Protein AF-A0A957U215-F1 (afdb_monomer_lite)

Secondary structure (DSSP, 8-state):
--S----HHHHHHHHSS-------GGG--TT--EEE-S-HHHHHHHHHHHHHH-TT--EEESGGGGSTHHHHH-S--TTEEEEEEEETTGGG-EETTEEPPHHHHHHHHHHHHHHHHHTTPPP---TTEEEEEEEE-TT--EEE----

Radius of gyration: 18.28 Å; chains: 1; bounding box: 50×31×50 Å

Structure (mmCIF, N/CA/C/O backbone):
data_AF-A0A957U215-F1
#
_entry.id   AF-A0A957U215-F1
#
loop_
_atom_site.group_PDB
_atom_site.id
_atom_site.type_symbol
_atom_site.label_atom_id
_atom_site.label_alt_id
_atom_site.label_comp_id
_atom_site.label_asym_id
_atom_site.label_entity_id
_atom_site.label_seq_id
_atom_site.pdbx_PDB_ins_code
_atom_site.Cartn_x
_atom_site.Cartn_y
_atom_site.Cartn_z
_atom_site.occupancy
_atom_site.B_iso_or_equiv
_atom_site.auth_seq_id
_atom_site.auth_comp_id
_atom_site.auth_asym_id
_atom_site.auth_atom_id
_atom_site.pdbx_PDB_model_num
ATOM 1 N N . ALA A 1 1 ? 4.082 6.585 -10.053 1.00 50.66 1 ALA A N 1
ATOM 2 C CA . ALA A 1 1 ? 4.042 5.348 -9.247 1.00 50.66 1 ALA A CA 1
ATOM 3 C C . ALA A 1 1 ? 3.680 4.188 -10.171 1.00 50.66 1 ALA A C 1
ATOM 5 O O . ALA A 1 1 ? 2.899 4.404 -11.083 1.00 50.66 1 ALA A O 1
ATOM 6 N N . GLY A 1 2 ? 4.267 3.001 -9.992 1.00 57.12 2 GLY A N 1
ATOM 7 C CA . GLY A 1 2 ? 4.112 1.850 -10.905 1.00 57.12 2 GLY A CA 1
ATOM 8 C C . GLY A 1 2 ? 2.797 1.069 -10.778 1.00 57.12 2 GLY A C 1
ATOM 9 O O . GLY A 1 2 ? 2.756 -0.095 -11.158 1.00 57.12 2 GLY A O 1
ATOM 10 N N . TRP A 1 3 ? 1.748 1.669 -10.211 1.00 68.31 3 TRP A N 1
ATOM 11 C CA . TRP A 1 3 ? 0.444 1.022 -10.060 1.00 68.31 3 TRP A CA 1
ATOM 12 C C . TRP A 1 3 ? -0.478 1.392 -11.228 1.00 68.31 3 TRP A C 1
ATOM 14 O O . TRP A 1 3 ? -0.464 2.548 -11.656 1.00 68.31 3 TRP A O 1
ATOM 24 N N . PRO A 1 4 ? -1.278 0.449 -11.759 1.00 71.00 4 PRO A N 1
ATOM 25 C CA . PRO A 1 4 ? -2.191 0.738 -12.858 1.00 71.00 4 PRO A CA 1
ATOM 26 C C . PRO A 1 4 ? -3.197 1.826 -12.475 1.00 71.00 4 PRO A C 1
ATOM 28 O O . PRO A 1 4 ? -3.933 1.687 -11.500 1.00 71.00 4 PRO A O 1
ATOM 31 N N . HIS A 1 5 ? -3.278 2.885 -13.275 1.00 77.50 5 HIS A N 1
ATOM 32 C CA . HIS A 1 5 ? -4.360 3.858 -13.164 1.00 77.50 5 HIS A CA 1
ATOM 33 C C . HIS A 1 5 ? -5.615 3.266 -13.814 1.00 77.50 5 HIS A C 1
ATOM 35 O O . HIS A 1 5 ? -5.757 3.281 -15.035 1.00 77.50 5 HIS A O 1
ATOM 41 N N . ARG A 1 6 ? -6.497 2.692 -12.992 1.00 83.00 6 ARG A N 1
ATOM 42 C CA . ARG A 1 6 ? -7.802 2.159 -13.403 1.00 83.00 6 ARG A CA 1
ATOM 43 C C . ARG A 1 6 ? -8.910 2.905 -12.675 1.00 83.00 6 ARG A C 1
ATOM 45 O O . ARG A 1 6 ? -8.727 3.341 -11.539 1.00 83.00 6 ARG A O 1
ATOM 52 N N . ASP A 1 7 ? -10.048 3.034 -13.338 1.00 89.31 7 ASP A N 1
ATOM 53 C CA . ASP A 1 7 ? -11.287 3.454 -12.700 1.00 89.31 7 ASP A CA 1
ATOM 54 C C . ASP A 1 7 ? -11.852 2.316 -11.828 1.00 89.31 7 ASP A C 1
ATOM 56 O O . ASP A 1 7 ? -11.321 1.201 -11.785 1.00 89.31 7 ASP A O 1
ATOM 60 N N . GLN A 1 8 ? -12.939 2.594 -11.108 1.00 88.81 8 GLN A N 1
ATOM 61 C CA . GLN A 1 8 ? -13.532 1.616 -10.198 1.00 88.81 8 GLN A CA 1
ATOM 62 C C . GLN A 1 8 ? -13.966 0.346 -10.940 1.00 88.81 8 GLN A C 1
ATOM 64 O O . GLN A 1 8 ? -13.714 -0.757 -10.460 1.00 88.81 8 GLN A O 1
ATOM 69 N N . SER A 1 9 ? -14.568 0.494 -12.125 1.00 89.50 9 SER A N 1
ATOM 70 C CA . SER A 1 9 ? -15.029 -0.641 -12.928 1.00 89.50 9 SER A CA 1
ATOM 71 C C . SER A 1 9 ? -13.866 -1.545 -13.356 1.00 89.50 9 SER A C 1
ATOM 73 O O . SER A 1 9 ? -13.937 -2.766 -13.198 1.00 89.50 9 SER A O 1
ATOM 75 N N . GLY A 1 10 ? -12.749 -0.953 -13.791 1.00 88.62 10 GLY A N 1
ATOM 76 C CA . GLY A 1 10 ? -11.541 -1.681 -14.151 1.00 88.62 10 GLY A CA 1
ATOM 77 C C . GLY A 1 10 ? -10.905 -2.410 -12.969 1.00 88.62 10 GLY A C 1
ATOM 78 O O . GLY A 1 10 ? -10.409 -3.523 -13.141 1.00 88.62 10 GLY A O 1
ATOM 79 N N . TRP A 1 11 ? -10.930 -1.828 -11.768 1.00 87.44 11 TRP A N 1
ATOM 80 C CA . TRP A 1 11 ? -10.453 -2.516 -10.565 1.00 87.44 11 TRP A CA 1
ATOM 81 C C . TRP A 1 11 ? -11.359 -3.670 -10.145 1.00 87.44 11 TRP A C 1
ATOM 83 O O . TRP A 1 11 ? -10.850 -4.748 -9.850 1.00 87.44 11 TRP A O 1
ATOM 93 N N . GLN A 1 12 ? -12.680 -3.482 -10.171 1.00 90.81 12 GLN A N 1
ATOM 94 C CA . GLN A 1 12 ? -13.643 -4.542 -9.852 1.00 90.81 12 GLN A CA 1
ATOM 95 C C . GLN A 1 12 ? -13.491 -5.742 -10.791 1.00 90.81 12 GLN A C 1
ATOM 97 O O . GLN A 1 12 ? -13.488 -6.886 -10.339 1.00 90.81 12 GLN A O 1
ATOM 102 N N . GLN A 1 13 ? -13.298 -5.490 -12.089 1.00 89.62 13 GLN A N 1
ATOM 103 C CA . GLN A 1 13 ? -13.088 -6.548 -13.074 1.00 89.62 13 GLN A CA 1
ATOM 104 C C . GLN A 1 13 ? -11.818 -7.364 -12.794 1.00 89.62 13 GLN A C 1
ATOM 106 O O . GLN A 1 13 ? -11.832 -8.583 -12.946 1.00 89.62 13 GLN A O 1
ATOM 111 N N . VAL A 1 14 ? -10.724 -6.704 -12.400 1.00 85.25 14 VAL A N 1
ATOM 112 C CA . VAL A 1 14 ? -9.438 -7.366 -12.127 1.00 85.25 14 VAL A CA 1
ATOM 113 C C . VAL A 1 14 ? -9.456 -8.102 -10.789 1.00 85.25 14 VAL A C 1
ATOM 115 O O . VAL A 1 14 ? -8.964 -9.223 -10.707 1.00 85.25 14 VAL A O 1
ATOM 118 N N . ALA A 1 15 ? -10.008 -7.482 -9.745 1.00 84.62 15 ALA A N 1
ATOM 119 C CA . ALA A 1 15 ? -10.020 -8.047 -8.400 1.00 84.62 15 ALA A CA 1
ATOM 120 C C . ALA A 1 15 ? -11.069 -9.155 -8.229 1.00 84.62 15 ALA A C 1
ATOM 122 O O . ALA A 1 15 ? -10.919 -10.003 -7.354 1.00 84.62 15 ALA A O 1
ATOM 123 N N . GLY A 1 16 ? -12.149 -9.136 -9.020 1.00 87.81 16 GLY A N 1
ATOM 124 C CA . GLY A 1 16 ? -13.293 -10.032 -8.824 1.00 87.81 16 GLY A CA 1
ATOM 125 C C . GLY A 1 16 ? -14.040 -9.781 -7.507 1.00 87.81 16 GLY A C 1
ATOM 126 O O . GLY A 1 16 ? -14.770 -10.651 -7.040 1.00 87.81 16 GLY A O 1
ATOM 127 N N . LEU A 1 17 ? -13.844 -8.606 -6.901 1.00 87.94 17 LEU A N 1
ATOM 128 C CA . LEU A 1 17 ? -14.392 -8.205 -5.608 1.00 87.94 17 LEU A CA 1
ATOM 129 C C . LEU A 1 17 ? -15.048 -6.821 -5.714 1.00 87.94 17 LEU A C 1
ATOM 131 O O . LEU A 1 17 ? -14.683 -6.036 -6.598 1.00 87.94 17 LEU A O 1
ATOM 135 N N . PRO A 1 18 ? -15.990 -6.484 -4.815 1.00 89.81 18 PRO A N 1
ATOM 136 C CA . PRO A 1 18 ? -16.461 -5.114 -4.672 1.00 89.81 18 PRO A CA 1
ATOM 137 C C . PRO A 1 18 ? -15.287 -4.187 -4.332 1.00 89.81 18 PRO A C 1
ATOM 139 O O . PRO A 1 18 ? -14.627 -4.356 -3.313 1.00 89.81 18 PRO A O 1
ATOM 142 N N . ILE A 1 19 ? -15.028 -3.215 -5.204 1.00 90.69 19 ILE A N 1
ATOM 143 C CA . ILE A 1 19 ? -14.036 -2.154 -5.001 1.00 90.69 19 ILE A CA 1
ATOM 144 C C . ILE A 1 19 ? -14.761 -0.816 -5.029 1.00 90.69 19 ILE A C 1
ATOM 146 O O . ILE A 1 19 ? -15.592 -0.587 -5.913 1.00 90.69 19 ILE A O 1
ATOM 150 N N . PHE A 1 20 ? -14.398 0.066 -4.104 1.00 90.81 20 PHE A N 1
ATOM 151 C CA . PHE A 1 20 ? -14.828 1.457 -4.056 1.00 90.81 20 PHE A CA 1
ATOM 152 C C . PHE A 1 20 ? -13.583 2.340 -4.109 1.00 90.81 20 PHE A C 1
ATOM 154 O O . PHE A 1 20 ? -12.668 2.167 -3.307 1.00 90.81 20 PHE A O 1
ATOM 161 N N . LEU A 1 21 ? -13.523 3.256 -5.077 1.00 89.62 21 LEU A N 1
ATOM 162 C CA . LEU A 1 21 ? -12.433 4.228 -5.158 1.00 89.62 21 LEU A CA 1
ATOM 163 C C . LEU A 1 21 ? -12.861 5.508 -4.454 1.00 89.62 21 LEU A C 1
ATOM 165 O O . LEU A 1 21 ? -13.610 6.305 -5.015 1.00 89.62 21 LEU A O 1
ATOM 169 N N . ASN A 1 22 ? -12.406 5.671 -3.218 1.00 88.25 22 ASN A N 1
ATOM 170 C CA . ASN A 1 22 ? -12.751 6.806 -2.381 1.00 88.25 22 ASN A CA 1
ATOM 171 C C . ASN A 1 22 ? -11.646 7.069 -1.346 1.00 88.25 22 ASN A C 1
ATOM 173 O O . ASN A 1 22 ? -10.991 6.133 -0.891 1.00 88.25 22 ASN A O 1
ATOM 177 N N . ASP A 1 23 ? -11.454 8.334 -0.987 1.00 88.25 23 ASP A N 1
ATOM 178 C CA . ASP A 1 23 ? -10.550 8.818 0.057 1.00 88.25 23 ASP A CA 1
ATOM 179 C C . ASP A 1 23 ? -11.288 9.274 1.331 1.00 88.25 23 ASP A C 1
ATOM 181 O O . ASP A 1 23 ? -10.656 9.761 2.267 1.00 88.25 23 ASP A O 1
ATOM 185 N N . ASP A 1 24 ? -12.607 9.067 1.410 1.00 92.00 24 ASP A N 1
ATOM 186 C CA . ASP A 1 24 ? -13.419 9.332 2.596 1.00 92.00 24 ASP A CA 1
ATOM 187 C C . ASP A 1 24 ? -13.440 8.125 3.559 1.00 92.00 24 ASP A C 1
ATOM 189 O O . ASP A 1 24 ? -14.166 7.146 3.326 1.00 92.00 24 ASP A O 1
ATOM 193 N N . PRO A 1 25 ? -12.723 8.188 4.699 1.00 90.75 25 PRO A N 1
ATOM 194 C CA . PRO A 1 25 ? -12.700 7.103 5.669 1.00 90.75 25 PRO A CA 1
ATOM 195 C C . PRO A 1 25 ? -14.061 6.872 6.331 1.00 90.75 25 PRO A C 1
ATOM 197 O O . PRO A 1 25 ? -14.218 5.837 6.975 1.00 90.75 25 PRO A O 1
ATOM 200 N N . ALA A 1 26 ? -15.039 7.787 6.215 1.00 90.81 26 ALA A N 1
ATOM 201 C CA . ALA A 1 26 ? -16.388 7.624 6.762 1.00 90.81 26 ALA A CA 1
ATOM 202 C C . ALA A 1 26 ? -17.177 6.496 6.074 1.00 90.81 26 ALA A C 1
ATOM 204 O O . ALA A 1 26 ? -18.022 5.864 6.718 1.00 90.81 26 ALA A O 1
ATOM 205 N N . GLN A 1 27 ? -16.860 6.212 4.809 1.00 91.44 27 GLN A N 1
ATOM 206 C CA . GLN A 1 27 ? -17.549 5.220 3.978 1.00 91.44 27 GLN A CA 1
ATOM 207 C C . GLN A 1 27 ? -16.995 3.799 4.124 1.00 91.44 27 GLN A C 1
ATOM 209 O O . GLN A 1 27 ? -17.572 2.872 3.569 1.00 91.44 27 GLN A O 1
ATOM 214 N N . VAL A 1 28 ? -15.916 3.621 4.892 1.00 94.50 28 VAL A N 1
ATOM 215 C CA . VAL A 1 28 ? -15.352 2.302 5.209 1.00 94.50 28 VAL A CA 1
ATOM 216 C C . VAL A 1 28 ? -16.204 1.589 6.260 1.00 94.50 28 VAL A C 1
ATOM 218 O O . VAL A 1 28 ? -16.598 2.191 7.268 1.00 94.50 28 VAL A O 1
ATOM 221 N N . GLU A 1 29 ? -16.433 0.296 6.051 1.00 93.75 29 GLU A N 1
ATOM 222 C CA . GLU A 1 29 ? -17.075 -0.631 6.979 1.00 93.75 29 GLU A CA 1
ATOM 223 C C . GLU A 1 29 ? -16.056 -1.543 7.677 1.00 93.75 29 GLU A C 1
ATOM 225 O O . GLU A 1 29 ? -14.935 -1.741 7.221 1.00 93.75 29 GLU A O 1
ATOM 230 N N . ARG A 1 30 ? -16.439 -2.156 8.806 1.00 92.12 30 ARG A N 1
ATOM 231 C CA . ARG A 1 30 ? -15.527 -2.998 9.610 1.00 92.12 30 ARG A CA 1
ATOM 232 C C . ARG A 1 30 ? -15.006 -4.233 8.858 1.00 92.12 30 ARG A C 1
ATOM 234 O O . ARG A 1 30 ? -13.970 -4.772 9.234 1.00 92.12 30 ARG A O 1
ATOM 241 N N . THR A 1 31 ? -15.746 -4.707 7.862 1.00 92.12 31 THR A N 1
ATOM 242 C CA . THR A 1 31 ? -15.394 -5.876 7.043 1.00 92.12 31 THR A CA 1
ATOM 243 C C . THR A 1 31 ? -14.483 -5.541 5.870 1.00 92.12 31 THR A C 1
ATOM 245 O O . THR A 1 31 ? -14.047 -6.456 5.174 1.00 92.12 31 THR A O 1
ATOM 248 N N . ASP A 1 32 ? -14.206 -4.259 5.642 1.00 94.00 32 ASP A N 1
ATOM 249 C CA . ASP A 1 32 ? -13.397 -3.822 4.516 1.00 94.00 32 ASP A CA 1
ATOM 250 C C . ASP A 1 32 ? -11.901 -3.993 4.791 1.00 94.00 32 ASP A C 1
ATOM 252 O O . ASP A 1 32 ? -11.438 -4.110 5.928 1.00 94.00 32 ASP A O 1
ATOM 256 N N . ALA A 1 33 ? -11.132 -3.938 3.710 1.00 93.81 33 ALA A N 1
ATOM 257 C CA . ALA A 1 33 ? -9.705 -3.671 3.735 1.00 93.81 33 ALA A CA 1
ATOM 258 C C . ALA A 1 33 ? -9.444 -2.419 2.897 1.00 93.81 33 ALA A C 1
ATOM 260 O O . ALA A 1 33 ? -10.065 -2.222 1.851 1.00 93.81 33 ALA A O 1
ATOM 261 N N . VAL A 1 34 ? -8.516 -1.576 3.341 1.00 95.06 34 VAL A N 1
ATOM 262 C CA . VAL A 1 34 ? -8.164 -0.346 2.625 1.00 95.06 34 VAL A CA 1
ATOM 263 C C . VAL A 1 34 ? -6.845 -0.543 1.894 1.00 95.06 34 VAL A C 1
ATOM 265 O O . VAL A 1 34 ? -5.875 -1.006 2.487 1.00 95.06 34 VAL A O 1
ATOM 268 N N . LEU A 1 35 ? -6.798 -0.149 0.621 1.00 93.00 35 LEU A N 1
ATOM 269 C CA . LEU A 1 35 ? -5.571 -0.035 -0.165 1.00 93.00 35 LEU A CA 1
ATOM 270 C C . LEU A 1 35 ? -5.308 1.439 -0.483 1.00 93.00 35 LEU A C 1
ATOM 272 O O . LEU A 1 35 ? -6.012 2.051 -1.283 1.00 93.00 35 LEU A O 1
ATOM 276 N N . TRP A 1 36 ? -4.271 2.003 0.126 1.00 93.25 36 TRP A N 1
ATOM 277 C CA . TRP A 1 36 ? -3.866 3.386 -0.056 1.00 93.25 36 TRP A CA 1
ATOM 278 C C . TRP A 1 36 ? -2.887 3.546 -1.228 1.00 93.25 36 TRP A C 1
ATOM 280 O O . TRP A 1 36 ? -1.761 3.026 -1.233 1.00 93.25 36 TRP A O 1
ATOM 290 N N . LEU A 1 37 ? -3.326 4.315 -2.225 1.00 89.25 37 LEU A N 1
ATOM 291 C CA . LEU A 1 37 ? -2.578 4.656 -3.440 1.00 89.25 37 LEU A CA 1
ATOM 292 C C . LEU A 1 37 ? -2.170 6.140 -3.489 1.00 89.25 37 LEU A C 1
ATOM 294 O O . LEU A 1 37 ? -1.764 6.610 -4.548 1.00 89.25 37 LEU A O 1
ATOM 298 N N . GLY A 1 38 ? -2.332 6.879 -2.386 1.00 88.75 38 GLY A N 1
ATOM 299 C CA . GLY A 1 38 ? -2.055 8.314 -2.282 1.00 88.75 38 GLY A CA 1
ATOM 300 C C . GLY A 1 38 ? -0.755 8.638 -1.543 1.00 88.75 38 GLY A C 1
ATOM 301 O O . GLY A 1 38 ? 0.047 7.754 -1.227 1.00 88.75 38 GLY A O 1
ATOM 302 N N . LEU A 1 39 ? -0.534 9.929 -1.272 1.00 90.69 39 LEU A N 1
ATOM 303 C CA . LEU A 1 39 ? 0.694 10.425 -0.642 1.00 90.69 39 LEU A CA 1
ATOM 304 C C . LEU A 1 39 ? 0.851 9.899 0.797 1.00 90.69 39 LEU A C 1
ATOM 306 O O . LEU A 1 39 ? -0.155 9.599 1.445 1.00 90.69 39 LEU A O 1
ATOM 310 N N . PRO A 1 40 ? 2.089 9.764 1.312 1.00 91.38 40 PRO A N 1
ATOM 311 C CA . PRO A 1 40 ? 2.324 9.315 2.683 1.00 91.38 40 PRO A CA 1
ATOM 312 C C . PRO A 1 40 ? 1.636 10.186 3.737 1.00 91.38 40 PRO A C 1
ATOM 314 O O . PRO A 1 40 ? 1.050 9.656 4.674 1.00 91.38 40 PRO A O 1
ATOM 317 N N . GLU A 1 41 ? 1.684 11.508 3.583 1.00 93.06 41 GLU A N 1
ATOM 318 C CA . GLU A 1 41 ? 1.126 12.477 4.529 1.00 93.06 41 GLU A CA 1
ATOM 319 C C . GLU A 1 41 ? -0.391 12.322 4.654 1.00 93.06 41 GLU A C 1
ATOM 321 O O . GLU A 1 41 ? -0.923 12.167 5.755 1.00 93.06 41 GLU A O 1
ATOM 326 N N . ASP A 1 42 ? -1.072 12.283 3.512 1.00 94.00 42 ASP A N 1
ATOM 327 C CA . ASP A 1 42 ? -2.517 12.083 3.435 1.00 94.00 42 ASP A CA 1
ATOM 328 C C . ASP A 1 42 ? -2.906 10.689 3.948 1.00 94.00 42 ASP A C 1
ATOM 330 O O . ASP A 1 42 ? -3.898 10.538 4.659 1.00 94.00 42 ASP A O 1
ATOM 334 N N . GLY A 1 43 ? -2.079 9.675 3.668 1.00 93.31 43 GLY A N 1
ATOM 335 C CA . GLY A 1 43 ? -2.275 8.309 4.151 1.00 93.31 43 GLY A CA 1
ATOM 336 C C . GLY A 1 43 ? -2.194 8.190 5.670 1.00 93.31 43 GLY A C 1
ATOM 337 O O . GLY A 1 43 ? -3.006 7.487 6.267 1.00 93.31 43 GLY A O 1
ATOM 338 N N . VAL A 1 44 ? -1.272 8.912 6.316 1.00 94.31 44 VAL A N 1
ATOM 339 C CA . VAL A 1 44 ? -1.196 8.985 7.786 1.00 94.31 44 VAL A CA 1
ATOM 340 C C . VAL A 1 44 ? -2.457 9.628 8.358 1.00 94.31 44 VAL A C 1
ATOM 342 O O . VAL A 1 44 ? -3.030 9.110 9.319 1.00 94.31 44 VAL A O 1
ATOM 345 N N . HIS A 1 45 ? -2.917 10.735 7.769 1.00 94.19 45 HIS A N 1
ATOM 346 C CA . HIS A 1 45 ? -4.147 11.394 8.207 1.00 94.19 45 HIS A CA 1
ATOM 347 C C . HIS A 1 45 ? -5.369 10.486 8.039 1.00 94.19 45 HIS A C 1
ATOM 349 O O . HIS A 1 45 ? -6.162 10.346 8.973 1.00 94.19 45 HIS A O 1
ATOM 355 N N . TYR A 1 46 ? -5.481 9.814 6.895 1.00 95.25 46 TYR A N 1
ATOM 356 C CA . TYR A 1 46 ? -6.534 8.843 6.629 1.00 95.25 46 TYR A CA 1
ATOM 357 C C . TYR A 1 46 ? -6.508 7.696 7.648 1.00 95.25 46 TYR A C 1
ATOM 359 O O . TYR A 1 46 ? -7.533 7.377 8.255 1.00 95.25 46 TYR A O 1
ATOM 367 N N . LEU A 1 47 ? -5.332 7.103 7.886 1.00 94.75 47 LEU A N 1
ATOM 368 C CA . LEU A 1 47 ? -5.150 6.005 8.835 1.00 94.75 47 LEU A CA 1
ATOM 369 C C . LEU A 1 47 ? -5.546 6.417 10.258 1.00 94.75 47 LEU A C 1
ATOM 371 O O . LEU A 1 47 ? -6.224 5.654 10.945 1.00 94.75 47 LEU A O 1
ATOM 375 N N . ALA A 1 48 ? -5.187 7.626 10.695 1.00 94.25 48 ALA A N 1
ATOM 376 C CA . ALA A 1 48 ? -5.559 8.134 12.014 1.00 94.25 48 ALA A CA 1
ATOM 377 C C . ALA A 1 48 ? -7.085 8.237 12.186 1.00 94.25 48 ALA A C 1
ATOM 379 O O . ALA A 1 48 ? -7.632 7.796 13.203 1.00 94.25 48 ALA A O 1
ATOM 380 N N . VAL A 1 49 ? -7.793 8.758 11.176 1.00 94.56 49 VAL A N 1
ATOM 381 C CA . VAL A 1 49 ? -9.263 8.823 11.190 1.00 94.56 49 VAL A CA 1
ATOM 382 C C . VAL A 1 49 ? -9.862 7.418 11.175 1.00 94.56 49 VAL A C 1
ATOM 384 O O . VAL A 1 49 ? -10.752 7.121 11.974 1.00 94.56 49 VAL A O 1
ATOM 387 N N . LEU A 1 50 ? -9.345 6.522 10.336 1.00 94.38 50 LEU A N 1
ATOM 388 C CA . LEU A 1 50 ? -9.801 5.137 10.253 1.00 94.38 50 LEU A CA 1
ATOM 389 C C . LEU A 1 50 ? -9.650 4.402 11.594 1.00 94.38 50 LEU A C 1
ATOM 391 O O . LEU A 1 50 ? -10.595 3.762 12.057 1.00 94.38 50 LEU A O 1
ATOM 395 N N . ARG A 1 51 ? -8.499 4.543 12.262 1.00 93.75 51 ARG A N 1
ATOM 396 C CA . ARG A 1 51 ? -8.202 3.898 13.55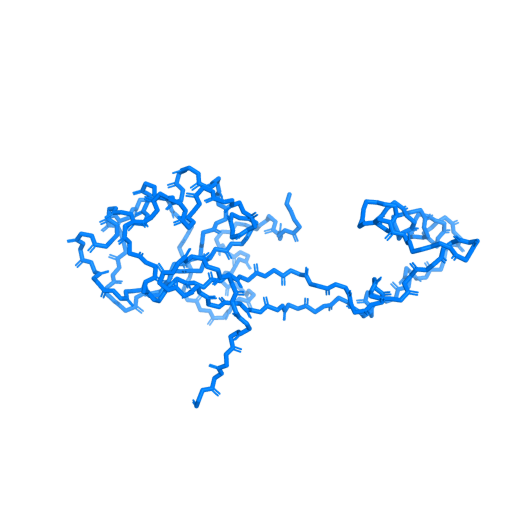2 1.00 93.75 51 ARG A CA 1
ATOM 397 C C . ARG A 1 51 ? -9.060 4.421 14.701 1.00 93.75 51 ARG A C 1
ATOM 399 O O . ARG A 1 51 ? -9.326 3.666 15.631 1.00 93.75 51 ARG A O 1
ATOM 406 N N . SER A 1 52 ? -9.573 5.650 14.612 1.00 93.25 52 SER A N 1
ATOM 407 C CA . SER A 1 52 ? -10.557 6.161 15.581 1.00 93.25 52 SER A CA 1
ATOM 408 C C . SER A 1 52 ? -11.907 5.426 15.529 1.00 93.25 52 SER A C 1
ATOM 410 O O . SER A 1 52 ? -12.656 5.444 16.505 1.00 93.25 52 SER A O 1
ATOM 412 N N . ARG A 1 53 ? -12.217 4.761 14.404 1.00 92.69 53 ARG A N 1
ATOM 413 C CA . ARG A 1 53 ? -13.471 4.021 14.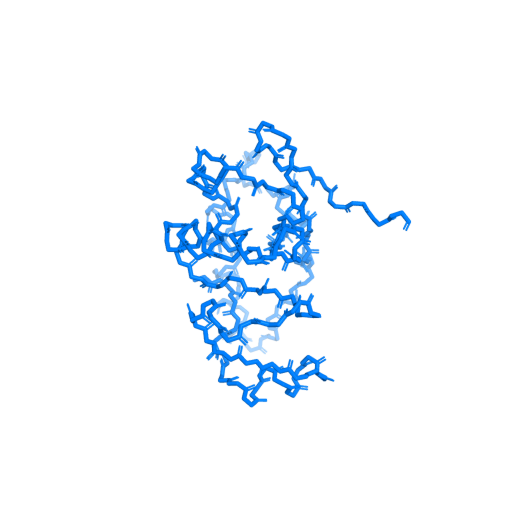173 1.00 92.69 53 ARG A CA 1
ATOM 414 C C . ARG A 1 53 ? -13.276 2.507 14.251 1.00 92.69 53 ARG A C 1
ATOM 416 O O . ARG A 1 53 ? -14.104 1.803 14.832 1.00 92.69 53 ARG A O 1
ATOM 423 N N . PHE A 1 54 ? -12.188 2.012 13.664 1.00 93.50 54 PHE A N 1
ATOM 424 C CA . PHE A 1 54 ? -11.883 0.591 13.533 1.00 93.50 54 PHE A CA 1
ATOM 425 C C . PHE A 1 54 ? -10.411 0.319 13.865 1.00 93.50 54 PHE A C 1
ATOM 427 O O . PHE A 1 54 ? -9.511 0.455 13.027 1.00 93.50 54 PHE A O 1
ATOM 434 N N . VAL A 1 55 ? -10.172 -0.100 15.107 1.00 89.69 55 VAL A N 1
ATOM 435 C CA . VAL A 1 55 ? -8.876 -0.647 15.523 1.00 89.69 55 VAL A CA 1
ATOM 436 C C . VAL A 1 55 ? -8.638 -1.956 14.765 1.00 89.69 55 VAL A C 1
ATOM 438 O O . VAL A 1 55 ? -9.546 -2.781 14.663 1.00 89.69 55 VAL A O 1
ATOM 441 N N . GLY A 1 56 ? -7.448 -2.111 14.184 1.00 88.25 56 GLY A N 1
ATOM 442 C CA . GLY A 1 56 ? -7.035 -3.341 13.506 1.00 88.25 56 GLY A CA 1
ATOM 443 C C . GLY A 1 56 ? -7.614 -3.590 12.105 1.00 88.25 56 GLY A C 1
ATOM 444 O O . GLY A 1 56 ? -7.341 -4.645 11.542 1.00 88.25 56 GLY A O 1
ATOM 445 N N . LEU A 1 57 ? -8.375 -2.667 11.500 1.00 94.50 57 LEU A N 1
ATOM 446 C CA . LEU A 1 57 ? -8.832 -2.838 10.108 1.00 94.50 57 LEU A CA 1
ATOM 447 C C . LEU A 1 57 ? -7.624 -2.898 9.145 1.00 94.50 57 LEU A C 1
ATOM 449 O O . LEU A 1 57 ? -6.794 -1.984 9.215 1.00 94.50 57 LEU A O 1
ATOM 453 N N . PRO A 1 58 ? -7.502 -3.907 8.259 1.00 95.62 58 PRO A N 1
ATOM 454 C CA . PRO A 1 58 ? -6.344 -4.044 7.375 1.00 95.62 58 PRO A CA 1
ATOM 455 C C . PRO A 1 58 ? -6.116 -2.814 6.492 1.00 95.62 58 PRO A C 1
ATOM 457 O O . PRO A 1 58 ? -6.995 -2.408 5.729 1.00 95.62 58 PRO A O 1
ATOM 460 N N . PHE A 1 59 ? -4.921 -2.235 6.576 1.00 95.12 59 PHE A N 1
ATOM 461 C CA . PHE A 1 59 ? -4.546 -1.041 5.824 1.00 95.12 59 PHE A CA 1
ATOM 462 C C . PHE A 1 59 ? -3.272 -1.300 5.019 1.00 95.12 59 PHE A C 1
ATOM 464 O O . PHE A 1 59 ? -2.175 -1.385 5.563 1.00 95.12 59 PHE A O 1
ATOM 471 N N . TRP A 1 60 ? -3.422 -1.436 3.708 1.00 94.25 60 TRP A N 1
ATOM 472 C CA . TRP A 1 60 ? -2.332 -1.684 2.777 1.00 94.25 60 TRP A CA 1
ATOM 473 C C . TRP A 1 60 ? -1.843 -0.372 2.181 1.00 94.25 60 TRP A C 1
ATOM 475 O O . TRP A 1 60 ? -2.621 0.379 1.601 1.00 94.25 60 TRP A O 1
ATOM 485 N N . VAL A 1 61 ? -0.546 -0.110 2.258 1.00 92.88 61 VAL A N 1
ATOM 486 C CA . VAL A 1 61 ? 0.111 0.997 1.566 1.00 92.88 61 VAL A CA 1
ATOM 487 C C . VAL A 1 61 ? 0.910 0.484 0.384 1.00 92.88 61 VAL A C 1
ATOM 489 O O . VAL A 1 61 ? 1.444 -0.625 0.394 1.00 92.88 61 VAL A O 1
ATOM 492 N N . THR A 1 62 ? 1.014 1.320 -0.642 1.00 88.88 62 THR A N 1
ATOM 493 C CA . THR A 1 62 ? 1.838 1.034 -1.816 1.00 88.88 62 THR A CA 1
ATOM 494 C C . THR A 1 62 ? 3.150 1.807 -1.760 1.00 88.88 62 THR A C 1
ATOM 496 O O . THR A 1 62 ? 3.983 1.553 -0.898 1.00 88.88 62 THR A O 1
ATOM 499 N N . TYR A 1 63 ? 3.356 2.802 -2.623 1.00 82.44 63 TYR A N 1
ATOM 500 C CA . TYR A 1 63 ? 4.584 3.598 -2.606 1.00 82.44 63 TYR A CA 1
ATOM 501 C C . TYR A 1 63 ? 4.787 4.350 -1.283 1.00 82.44 63 TYR A C 1
ATOM 503 O O . TYR A 1 63 ? 5.924 4.622 -0.907 1.00 82.44 63 TYR A O 1
ATOM 511 N N . ALA A 1 64 ? 3.699 4.659 -0.571 1.00 85.94 64 ALA A N 1
ATOM 512 C CA . ALA A 1 64 ? 3.755 5.347 0.709 1.00 85.94 64 ALA A CA 1
ATOM 513 C C . ALA A 1 64 ? 4.494 4.549 1.796 1.00 85.94 64 ALA A C 1
ATOM 515 O O . ALA A 1 64 ? 5.085 5.163 2.677 1.00 85.94 64 ALA A O 1
ATOM 516 N N . GLY A 1 65 ? 4.534 3.214 1.706 1.00 84.12 65 GLY A N 1
ATOM 517 C CA . GLY A 1 65 ? 5.252 2.376 2.674 1.00 84.12 65 GLY A CA 1
ATOM 518 C C . GLY A 1 65 ? 6.776 2.501 2.613 1.00 84.12 65 GLY A C 1
ATOM 519 O O . GLY A 1 65 ? 7.446 2.177 3.583 1.00 84.12 65 GLY A O 1
ATOM 520 N N . ALA A 1 66 ? 7.329 3.022 1.511 1.00 84.88 66 ALA A N 1
ATOM 521 C CA . ALA A 1 66 ? 8.757 3.332 1.408 1.00 84.88 66 ALA A CA 1
ATOM 522 C C . ALA A 1 66 ? 9.129 4.679 2.057 1.00 84.88 66 ALA A C 1
ATOM 524 O O . ALA A 1 66 ? 10.310 5.005 2.165 1.00 84.88 66 ALA A O 1
ATOM 525 N N . SER A 1 67 ? 8.136 5.495 2.423 1.00 86.88 67 SER A N 1
ATOM 526 C CA . SER A 1 67 ? 8.360 6.792 3.055 1.00 86.88 67 SER A CA 1
ATOM 527 C C . SER A 1 67 ? 8.514 6.621 4.565 1.00 86.88 67 SER A C 1
ATOM 529 O O . SER A 1 67 ? 7.667 5.959 5.164 1.00 86.88 67 SER A O 1
ATOM 531 N N . PRO A 1 68 ? 9.497 7.278 5.209 1.00 86.38 68 PRO A N 1
ATOM 532 C CA . PRO A 1 68 ? 9.614 7.263 6.668 1.00 86.38 68 PRO A CA 1
ATOM 533 C C . PRO A 1 68 ? 8.435 7.967 7.356 1.00 86.38 68 PRO A C 1
ATOM 535 O O . PRO A 1 68 ? 8.167 7.734 8.526 1.00 86.38 68 PRO A O 1
ATOM 538 N N . ILE A 1 69 ? 7.675 8.791 6.627 1.00 89.88 69 ILE A N 1
ATOM 539 C CA . ILE A 1 69 ? 6.552 9.563 7.173 1.00 89.88 69 ILE A CA 1
ATOM 540 C C . ILE A 1 69 ? 5.489 8.660 7.798 1.00 89.88 69 ILE A C 1
ATOM 542 O O . ILE A 1 69 ? 4.940 9.009 8.839 1.00 89.88 69 ILE A O 1
ATOM 546 N N . LEU A 1 70 ? 5.182 7.526 7.163 1.00 87.00 70 LEU A N 1
ATOM 547 C CA . LEU A 1 70 ? 4.169 6.605 7.669 1.00 87.00 70 LEU A CA 1
ATOM 548 C C . LEU A 1 70 ? 4.587 6.006 9.025 1.00 87.00 70 LEU A C 1
ATOM 550 O O . LEU A 1 70 ? 3.849 6.230 9.983 1.00 87.00 70 LEU A O 1
ATOM 554 N N . PRO A 1 71 ? 5.743 5.322 9.154 1.00 86.25 71 PRO A N 1
ATOM 555 C CA . PRO A 1 71 ? 6.167 4.774 10.437 1.00 86.25 71 PRO A CA 1
ATOM 556 C C . PRO A 1 71 ? 6.476 5.839 11.498 1.00 86.25 71 PRO A C 1
ATOM 558 O O . PRO A 1 71 ? 6.188 5.620 12.666 1.00 86.25 71 PRO A O 1
ATOM 561 N N . GLU A 1 72 ? 6.988 7.014 11.122 1.00 89.62 72 GLU A N 1
ATOM 562 C CA . GLU A 1 72 ? 7.313 8.070 12.094 1.00 89.62 72 GLU A CA 1
ATOM 563 C C . GLU A 1 72 ? 6.082 8.7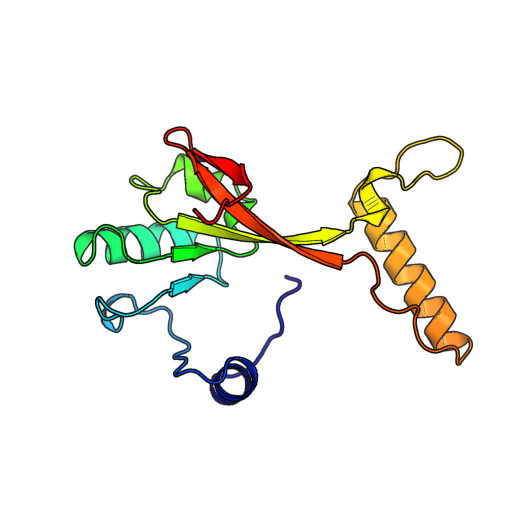98 12.651 1.00 89.62 72 GLU A C 1
ATOM 565 O O . GLU A 1 72 ? 6.143 9.378 13.737 1.00 89.62 72 GLU A O 1
ATOM 570 N N . ARG A 1 73 ? 4.980 8.855 11.891 1.00 91.94 73 ARG A N 1
ATOM 571 C CA . ARG A 1 73 ? 3.817 9.691 12.240 1.00 91.94 73 ARG A CA 1
ATOM 572 C C . ARG A 1 73 ? 2.543 8.913 12.523 1.00 91.94 73 ARG A C 1
ATOM 574 O O . ARG A 1 73 ? 1.630 9.479 13.127 1.00 91.94 73 ARG A O 1
ATOM 581 N N . ALA A 1 74 ? 2.440 7.659 12.094 1.00 88.94 74 ALA A N 1
ATOM 582 C CA . ALA A 1 74 ? 1.316 6.818 12.467 1.00 88.94 74 ALA A CA 1
ATOM 583 C C . ALA A 1 74 ? 1.451 6.411 13.940 1.00 88.94 74 ALA A C 1
ATOM 585 O O . ALA A 1 74 ? 2.440 5.819 14.351 1.00 88.94 74 ALA A O 1
ATOM 586 N N . SER A 1 75 ? 0.429 6.701 14.743 1.00 83.44 75 SER A N 1
ATOM 587 C CA . SER A 1 75 ? 0.410 6.335 16.165 1.00 83.44 75 SER A CA 1
ATOM 588 C C . SER A 1 75 ? 0.154 4.847 16.414 1.00 83.44 75 SER A C 1
ATOM 590 O O . SER A 1 75 ? 0.324 4.378 17.536 1.00 83.44 75 SER A O 1
ATOM 592 N N . ASN A 1 76 ? -0.317 4.122 15.399 1.00 86.75 76 ASN A N 1
ATOM 593 C CA . ASN A 1 76 ? -0.615 2.701 15.469 1.00 86.75 76 ASN A CA 1
ATOM 594 C C . ASN A 1 76 ? -0.439 2.073 14.075 1.00 86.75 76 ASN A C 1
ATOM 596 O O . ASN A 1 76 ? -1.187 2.401 13.149 1.00 86.75 76 ASN A O 1
ATOM 600 N N . LEU A 1 77 ? 0.533 1.166 13.956 1.00 90.19 77 LEU A N 1
ATOM 601 C CA . LEU A 1 77 ? 0.841 0.403 12.741 1.00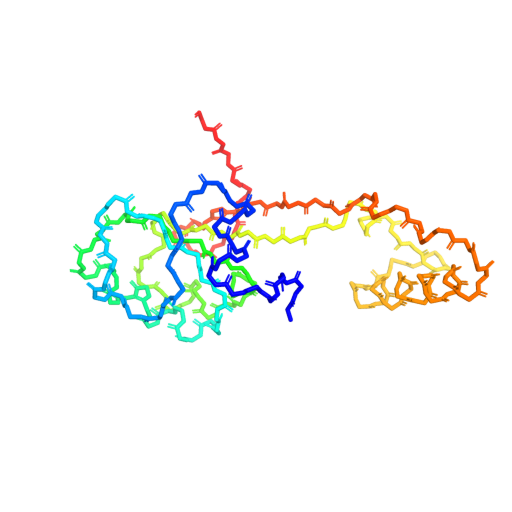 90.19 77 LEU A CA 1
ATOM 602 C C . LEU A 1 77 ? 0.281 -1.031 12.758 1.00 90.19 77 LEU A C 1
ATOM 604 O O . LEU A 1 77 ? 0.535 -1.809 11.842 1.00 90.19 77 LEU A O 1
ATOM 608 N N . GLU A 1 78 ? -0.528 -1.387 13.756 1.00 90.56 78 GLU A N 1
ATOM 609 C CA . GLU A 1 78 ? -1.231 -2.666 13.821 1.00 90.56 78 GLU A CA 1
ATOM 610 C C . GLU A 1 78 ? -2.062 -2.877 12.549 1.00 90.56 78 GLU A C 1
ATOM 612 O O . GLU A 1 78 ? -2.849 -2.011 12.140 1.00 90.56 78 GLU A O 1
ATOM 617 N N . ASN A 1 79 ? -1.880 -4.039 11.917 1.00 93.38 79 ASN A N 1
ATOM 618 C CA . ASN A 1 79 ? -2.501 -4.417 10.644 1.00 93.38 79 ASN A CA 1
ATOM 619 C C . ASN A 1 79 ? -2.289 -3.383 9.524 1.00 93.38 79 ASN A C 1
ATOM 621 O O . ASN A 1 79 ? -3.155 -3.201 8.662 1.00 93.38 79 ASN A O 1
ATOM 625 N N . VAL A 1 80 ? -1.146 -2.691 9.552 1.00 93.94 80 VAL A N 1
ATOM 626 C CA . VAL A 1 80 ? -0.635 -1.900 8.435 1.00 93.94 80 VAL A CA 1
ATOM 627 C C . VAL A 1 80 ? 0.378 -2.741 7.669 1.00 93.94 80 VAL A C 1
ATOM 629 O O . VAL A 1 80 ? 1.330 -3.277 8.236 1.00 93.94 80 VAL A O 1
ATOM 632 N N . TYR A 1 81 ? 0.171 -2.846 6.364 1.00 94.25 81 TYR A N 1
ATOM 633 C CA . TYR A 1 81 ? 0.981 -3.674 5.483 1.00 94.25 81 TYR A CA 1
ATOM 634 C C . TYR A 1 81 ? 1.473 -2.861 4.300 1.00 94.25 81 TYR A C 1
ATOM 636 O O . TYR A 1 81 ? 0.794 -1.953 3.831 1.00 94.25 81 TYR A O 1
ATOM 644 N N . TRP A 1 82 ? 2.634 -3.207 3.771 1.00 92.94 82 TRP A N 1
ATOM 645 C CA . TRP A 1 82 ? 3.226 -2.546 2.622 1.00 92.94 82 TRP A CA 1
ATOM 646 C C . TRP A 1 82 ? 3.378 -3.521 1.461 1.00 92.94 82 TRP A C 1
ATOM 648 O O . TRP A 1 82 ? 4.084 -4.518 1.568 1.00 92.94 82 TRP A O 1
ATOM 658 N N . ALA A 1 83 ? 2.723 -3.216 0.341 1.00 89.94 83 ALA A N 1
ATOM 659 C CA . ALA A 1 83 ? 2.857 -3.942 -0.914 1.00 89.94 83 ALA A CA 1
ATOM 660 C C . ALA A 1 83 ? 3.736 -3.150 -1.891 1.00 89.94 83 ALA A C 1
ATOM 662 O O . ALA A 1 83 ? 3.430 -2.006 -2.245 1.00 89.94 83 ALA A O 1
ATOM 663 N N . THR A 1 84 ? 4.812 -3.764 -2.377 1.00 86.06 84 THR A N 1
ATOM 664 C CA . THR A 1 84 ? 5.698 -3.142 -3.367 1.00 86.06 84 THR A CA 1
ATOM 665 C C . THR A 1 84 ? 6.195 -4.144 -4.394 1.00 86.06 84 THR A C 1
ATOM 667 O O . THR A 1 84 ? 6.164 -5.353 -4.187 1.00 86.06 84 THR A O 1
ATOM 670 N N . TRP A 1 85 ? 6.664 -3.623 -5.521 1.00 79.38 85 TRP A N 1
ATOM 671 C CA . TRP A 1 85 ? 7.324 -4.412 -6.548 1.00 79.38 85 TRP A CA 1
ATOM 672 C C . TRP A 1 85 ? 8.804 -4.562 -6.205 1.00 79.38 85 TRP A C 1
ATOM 674 O O . TRP A 1 85 ? 9.488 -3.572 -5.935 1.00 79.38 85 TRP A O 1
ATOM 684 N N . ARG A 1 86 ? 9.311 -5.791 -6.266 1.00 76.94 86 ARG A N 1
ATOM 685 C CA . ARG A 1 86 ? 10.735 -6.113 -6.176 1.00 76.94 86 ARG A CA 1
ATOM 686 C C . ARG A 1 86 ? 11.180 -6.740 -7.486 1.00 76.94 86 ARG A C 1
ATOM 688 O O . ARG A 1 86 ? 10.489 -7.599 -8.016 1.00 76.94 86 ARG A O 1
ATOM 695 N N . ASN A 1 87 ? 12.335 -6.319 -7.993 1.00 74.06 87 ASN A N 1
ATOM 696 C CA . ASN A 1 87 ? 12.993 -7.005 -9.097 1.00 74.06 87 ASN A CA 1
ATOM 697 C C . ASN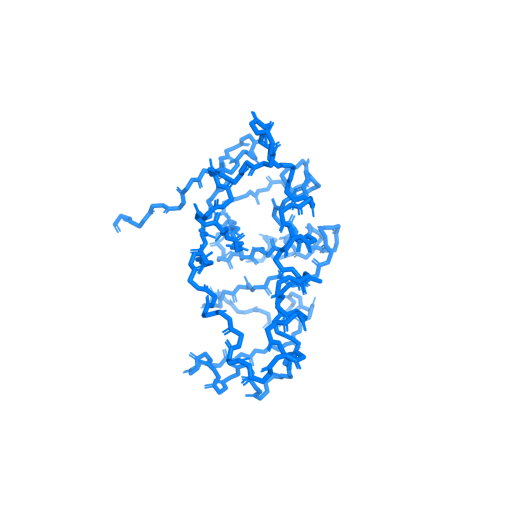 A 1 87 ? 14.061 -7.952 -8.527 1.00 74.06 87 ASN A C 1
ATOM 699 O O . ASN A 1 87 ? 15.017 -7.496 -7.904 1.00 74.06 87 ASN A O 1
ATOM 703 N N . LEU A 1 88 ? 13.883 -9.255 -8.725 1.00 69.25 88 LEU A N 1
ATOM 704 C CA . LEU A 1 88 ? 14.780 -10.330 -8.295 1.00 69.25 88 LEU A CA 1
ATOM 705 C C . LEU A 1 88 ? 16.153 -10.278 -8.982 1.00 69.25 88 LEU A C 1
ATOM 707 O O . LEU A 1 88 ? 17.149 -10.736 -8.427 1.00 69.25 88 LEU A O 1
ATOM 711 N N . GLU A 1 89 ? 16.221 -9.702 -10.176 1.00 66.88 89 GLU A N 1
ATOM 712 C CA . GLU A 1 89 ? 17.445 -9.578 -10.970 1.00 66.88 89 GLU A CA 1
ATOM 713 C C . GLU A 1 89 ? 18.291 -8.378 -10.514 1.00 66.88 89 GLU A C 1
ATOM 715 O O . GLU A 1 89 ? 19.512 -8.391 -10.665 1.00 66.88 89 GLU A O 1
ATOM 720 N N . TYR A 1 90 ? 17.680 -7.382 -9.851 1.00 63.97 90 TYR A N 1
ATOM 721 C CA . TYR A 1 90 ? 18.397 -6.221 -9.312 1.00 63.97 90 TYR A CA 1
ATOM 722 C C . TYR A 1 90 ? 19.473 -6.615 -8.292 1.00 63.97 90 TYR A C 1
ATOM 724 O O . TYR A 1 90 ? 20.558 -6.038 -8.288 1.00 63.97 90 TYR A O 1
ATOM 732 N N . THR A 1 91 ? 19.217 -7.624 -7.453 1.00 56.53 91 THR A N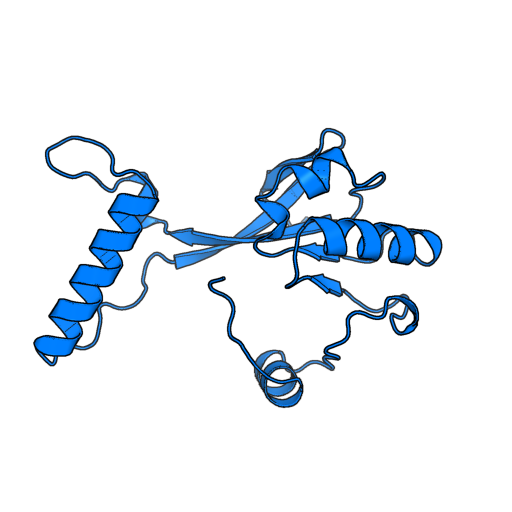 1
ATOM 733 C CA . THR A 1 91 ? 20.150 -8.041 -6.390 1.00 56.53 91 THR A CA 1
ATOM 734 C C . THR A 1 91 ? 21.509 -8.548 -6.890 1.00 56.53 91 THR A C 1
ATOM 736 O O . THR A 1 91 ? 22.420 -8.694 -6.078 1.00 56.53 91 THR A O 1
ATOM 739 N N . GLY A 1 92 ? 21.678 -8.780 -8.197 1.00 56.31 92 GLY A N 1
ATOM 740 C CA . GLY A 1 92 ? 22.952 -9.169 -8.811 1.00 56.31 92 GLY A CA 1
ATOM 741 C C . GLY A 1 92 ? 23.361 -8.328 -10.022 1.00 56.31 92 GLY A C 1
ATOM 742 O O . GLY A 1 92 ? 24.293 -8.712 -10.726 1.00 56.31 92 GLY A O 1
ATOM 743 N N . ALA A 1 93 ? 22.673 -7.217 -10.300 1.00 60.75 93 ALA A N 1
ATOM 744 C CA . ALA A 1 93 ? 22.898 -6.449 -11.517 1.00 60.75 93 ALA A CA 1
ATOM 745 C C . ALA A 1 93 ? 24.174 -5.596 -11.403 1.00 60.75 93 ALA A C 1
ATOM 747 O O . ALA A 1 93 ? 24.277 -4.690 -10.573 1.00 60.75 93 ALA A O 1
ATOM 748 N N . MET A 1 94 ? 25.156 -5.901 -12.252 1.00 67.25 94 MET A N 1
ATOM 749 C CA . MET A 1 94 ? 26.475 -5.271 -12.264 1.00 67.25 94 MET A CA 1
ATOM 750 C C . MET A 1 94 ? 26.737 -4.643 -13.635 1.00 67.25 94 MET A C 1
ATOM 752 O O . MET A 1 94 ? 26.451 -5.262 -14.659 1.00 67.25 94 MET A O 1
ATOM 756 N N . VAL A 1 95 ? 27.350 -3.460 -13.665 1.00 67.38 95 VAL A N 1
ATOM 757 C CA . VAL A 1 95 ? 27.959 -2.879 -14.874 1.00 67.38 95 VAL A CA 1
ATOM 758 C C . VAL A 1 95 ? 29.433 -2.643 -14.587 1.00 67.38 95 VAL A C 1
ATOM 760 O O . VAL A 1 95 ? 29.788 -2.057 -13.566 1.00 67.38 95 VAL A O 1
ATOM 763 N N . ASP A 1 96 ? 30.295 -3.179 -15.453 1.00 69.62 96 ASP A N 1
ATOM 764 C CA . ASP A 1 96 ? 31.757 -3.088 -15.346 1.00 69.62 96 ASP A CA 1
ATOM 765 C C . ASP A 1 96 ? 32.314 -3.503 -13.970 1.00 69.62 96 ASP A C 1
ATOM 767 O O . ASP A 1 96 ? 33.245 -2.906 -13.433 1.00 69.62 96 ASP A O 1
ATOM 771 N N . GLY A 1 97 ? 31.724 -4.542 -13.368 1.00 70.31 97 GLY A N 1
ATOM 772 C CA . GLY A 1 97 ? 32.158 -5.060 -12.067 1.00 70.31 97 GLY A CA 1
ATOM 773 C C . GLY A 1 97 ? 31.723 -4.221 -10.859 1.00 70.31 97 GLY A C 1
ATOM 774 O O . GLY A 1 97 ? 32.147 -4.524 -9.746 1.00 70.31 97 GLY A O 1
ATOM 775 N N . SER A 1 98 ? 30.851 -3.224 -11.047 1.00 69.69 98 SER A N 1
ATOM 776 C CA . SER A 1 98 ? 30.234 -2.446 -9.964 1.00 69.69 98 SER A CA 1
ATOM 777 C C . SER A 1 98 ? 28.728 -2.713 -9.873 1.00 69.69 98 SER A C 1
ATOM 779 O O . SER A 1 98 ? 28.074 -2.794 -10.917 1.00 69.69 98 SER A O 1
ATOM 781 N N . PRO A 1 99 ? 28.156 -2.831 -8.660 1.00 70.12 99 PRO A N 1
ATOM 782 C CA . PRO A 1 99 ? 26.718 -2.985 -8.494 1.00 70.12 99 PRO A CA 1
ATOM 783 C C . PRO A 1 99 ? 26.006 -1.726 -8.973 1.00 70.12 99 PRO A C 1
ATOM 785 O O . PRO A 1 99 ? 26.398 -0.607 -8.636 1.00 70.12 99 PRO A O 1
ATOM 788 N N . LEU A 1 100 ? 24.960 -1.919 -9.768 1.00 70.81 100 LEU A N 1
ATOM 789 C CA . LEU A 1 100 ? 24.110 -0.827 -10.212 1.00 70.81 100 LEU A CA 1
ATOM 790 C C . LEU A 1 100 ? 23.339 -0.258 -9.029 1.00 70.81 100 LEU A C 1
ATOM 792 O O . LEU A 1 100 ? 22.831 -0.998 -8.187 1.00 70.81 100 LEU A O 1
ATOM 796 N N . THR A 1 101 ? 23.178 1.061 -8.998 1.00 73.12 101 THR A N 1
ATOM 797 C CA . THR A 1 101 ? 22.157 1.658 -8.136 1.00 73.12 101 THR A CA 1
ATOM 798 C C . THR A 1 101 ? 20.758 1.293 -8.656 1.00 73.12 101 THR A C 1
ATOM 800 O O . THR A 1 101 ? 20.600 0.983 -9.846 1.00 73.12 101 THR A O 1
ATOM 803 N N . PRO A 1 102 ? 19.702 1.377 -7.821 1.00 66.81 102 PRO A N 1
ATOM 804 C CA . PRO A 1 102 ? 18.342 1.064 -8.263 1.00 66.81 102 PRO A CA 1
ATOM 805 C C . PRO A 1 102 ? 17.903 1.905 -9.468 1.00 66.81 102 PRO A C 1
ATOM 807 O O . PRO A 1 102 ? 17.201 1.419 -10.354 1.00 66.81 102 PRO A O 1
ATOM 810 N N . ASP A 1 103 ? 18.333 3.166 -9.525 1.00 64.50 103 ASP A N 1
ATOM 811 C CA . ASP A 1 103 ? 18.011 4.076 -10.623 1.00 64.50 103 ASP A CA 1
ATOM 812 C C . ASP A 1 103 ? 18.742 3.710 -11.911 1.00 64.50 103 ASP A C 1
ATOM 814 O O . ASP A 1 103 ? 18.127 3.698 -12.976 1.00 64.50 103 ASP A O 1
ATOM 818 N N . GLN A 1 104 ? 20.021 3.339 -11.825 1.00 68.75 104 GLN A N 1
ATOM 819 C CA . GLN A 1 104 ? 20.784 2.899 -12.992 1.00 68.75 104 GLN A CA 1
ATOM 820 C C . GLN A 1 104 ? 20.208 1.608 -13.581 1.00 68.75 104 GLN A C 1
ATOM 822 O O . GLN A 1 104 ? 20.038 1.513 -14.795 1.00 68.75 104 GLN A O 1
ATOM 827 N N . HIS A 1 105 ? 19.822 0.653 -12.730 1.00 72.88 105 HIS A N 1
ATOM 828 C CA . HIS A 1 105 ? 19.158 -0.570 -13.174 1.00 72.88 105 HIS A CA 1
ATOM 829 C C . HIS A 1 105 ? 17.809 -0.280 -13.853 1.00 72.88 105 HIS A C 1
ATOM 831 O O . HIS A 1 105 ? 17.516 -0.826 -14.915 1.00 72.88 105 HIS A O 1
ATOM 837 N N . ARG A 1 106 ? 17.002 0.641 -13.301 1.00 70.69 106 ARG A N 1
ATOM 838 C CA . ARG A 1 106 ? 15.741 1.072 -13.931 1.00 70.69 106 ARG A CA 1
ATOM 839 C C . ARG A 1 106 ? 15.956 1.717 -15.300 1.00 70.69 106 ARG A C 1
ATOM 841 O O . ARG A 1 106 ? 15.210 1.412 -16.226 1.00 70.69 106 ARG A O 1
ATOM 848 N N . VAL A 1 107 ? 16.964 2.579 -15.440 1.00 72.62 107 VAL A N 1
ATOM 849 C CA . VAL A 1 107 ? 17.317 3.203 -16.727 1.00 72.62 107 VAL A CA 1
ATOM 850 C C . VAL A 1 107 ? 17.758 2.148 -17.739 1.00 72.62 107 VAL A C 1
ATOM 852 O O . VAL A 1 107 ? 17.315 2.191 -18.884 1.00 72.62 107 VAL A O 1
ATOM 855 N N . GLN A 1 108 ? 18.569 1.175 -17.322 1.00 75.69 108 GLN A N 1
ATOM 856 C CA . GLN A 1 108 ? 19.002 0.080 -18.186 1.00 75.69 108 GLN A CA 1
ATOM 857 C C . GLN A 1 108 ? 17.821 -0.764 -18.678 1.00 75.69 108 GLN A C 1
ATOM 859 O O . GLN A 1 108 ? 17.723 -1.017 -19.876 1.00 75.69 108 GLN A O 1
ATOM 864 N N . LEU A 1 109 ? 16.896 -1.142 -17.788 1.00 76.31 109 LEU A N 1
ATOM 865 C CA . LEU A 1 109 ? 15.686 -1.880 -18.165 1.00 76.31 109 LEU A CA 1
ATOM 866 C C . LEU A 1 109 ? 14.806 -1.079 -19.133 1.00 76.31 109 LEU A C 1
ATOM 868 O O . LEU A 1 109 ? 14.338 -1.620 -20.132 1.00 76.31 109 LEU A O 1
ATOM 872 N N . ALA A 1 110 ? 14.609 0.217 -18.874 1.00 74.50 110 ALA A N 1
ATOM 873 C CA . ALA A 1 110 ? 13.839 1.086 -19.761 1.00 74.50 110 ALA A CA 1
ATOM 874 C C . ALA A 1 110 ? 14.493 1.222 -21.146 1.00 74.50 110 ALA A C 1
ATOM 876 O O . ALA A 1 110 ? 13.802 1.200 -22.165 1.00 74.50 110 ALA A O 1
ATOM 877 N N . MET A 1 111 ? 15.824 1.329 -21.192 1.00 76.75 111 MET A N 1
ATOM 878 C CA . MET A 1 111 ? 16.586 1.391 -22.436 1.00 76.75 111 MET A CA 1
ATOM 879 C C . MET A 1 111 ? 16.494 0.078 -23.218 1.00 76.75 111 MET A C 1
ATOM 881 O O . MET A 1 111 ? 16.253 0.115 -24.422 1.00 76.75 111 MET A O 1
ATOM 885 N N . GLN A 1 112 ? 16.624 -1.067 -22.544 1.00 76.31 112 GLN A N 1
ATOM 886 C CA . GLN A 1 112 ? 16.488 -2.375 -23.182 1.00 76.31 112 GLN A CA 1
ATOM 887 C C . GLN A 1 112 ? 15.083 -2.561 -23.765 1.00 76.31 112 GLN A C 1
ATOM 889 O O . GLN A 1 112 ? 14.954 -2.899 -24.937 1.00 76.31 112 GLN A O 1
ATOM 894 N N . ALA A 1 113 ? 14.037 -2.225 -23.004 1.00 74.88 113 ALA A N 1
ATOM 895 C CA . ALA A 1 113 ? 12.659 -2.289 -23.488 1.00 74.88 113 ALA A CA 1
ATOM 896 C C . ALA A 1 113 ? 12.424 -1.394 -24.722 1.00 74.88 113 ALA A C 1
ATOM 898 O O . ALA A 1 113 ? 11.713 -1.785 -25.648 1.00 74.88 113 ALA A O 1
ATOM 899 N N . ALA A 1 114 ? 13.039 -0.206 -24.767 1.00 75.88 114 ALA A N 1
ATOM 900 C CA . ALA A 1 114 ? 12.968 0.675 -25.932 1.00 75.88 114 ALA A CA 1
ATOM 901 C C . ALA A 1 114 ? 13.693 0.088 -27.159 1.00 75.88 114 ALA A C 1
ATOM 903 O O . ALA A 1 114 ? 13.185 0.193 -28.276 1.00 75.88 114 ALA A O 1
ATOM 904 N N . ILE A 1 115 ? 14.856 -0.544 -26.963 1.00 78.19 115 ILE A N 1
ATOM 905 C CA . ILE A 1 115 ? 15.611 -1.222 -28.029 1.00 78.19 115 ILE A CA 1
ATOM 906 C C . ILE A 1 115 ? 14.818 -2.410 -28.585 1.00 78.19 115 ILE A C 1
ATOM 908 O O . ILE A 1 115 ? 14.721 -2.552 -29.807 1.00 78.19 115 ILE A O 1
ATOM 912 N N . ASP A 1 116 ? 14.227 -3.228 -27.715 1.00 78.12 116 ASP A N 1
ATOM 913 C CA . ASP A 1 116 ? 13.436 -4.397 -28.110 1.00 78.12 116 ASP A CA 1
ATOM 914 C C . ASP A 1 116 ? 12.229 -3.969 -28.957 1.00 78.12 116 ASP A C 1
ATOM 916 O O . ASP A 1 116 ? 12.032 -4.478 -30.064 1.00 78.12 116 ASP A O 1
ATOM 920 N N . ALA A 1 117 ? 11.506 -2.935 -28.504 1.00 78.56 117 ALA A N 1
ATOM 921 C CA . ALA A 1 117 ? 10.372 -2.364 -29.225 1.00 78.56 117 ALA A CA 1
ATOM 922 C C . ALA A 1 117 ? 10.759 -1.818 -30.612 1.00 78.56 117 ALA A C 1
ATOM 924 O O . ALA A 1 117 ? 10.040 -2.041 -31.587 1.00 78.56 117 ALA A O 1
ATOM 925 N N . LEU A 1 118 ? 11.903 -1.131 -30.728 1.00 81.38 118 LEU A N 1
ATOM 926 C CA . LEU A 1 118 ? 12.420 -0.645 -32.016 1.00 81.38 118 LEU A CA 1
ATOM 927 C C . LEU A 1 118 ? 12.862 -1.781 -32.946 1.00 81.38 118 LEU A C 1
ATOM 929 O O . LEU A 1 118 ? 12.818 -1.630 -34.166 1.00 81.38 118 LEU A O 1
ATOM 933 N N . SER A 1 119 ? 13.279 -2.910 -32.380 1.00 86.00 119 SER A N 1
ATOM 934 C CA . SER A 1 119 ? 13.771 -4.072 -33.124 1.00 86.00 119 SER A CA 1
ATOM 935 C C . SER A 1 119 ? 12.653 -5.024 -33.562 1.00 86.00 119 SER A C 1
ATOM 937 O O . SER A 1 119 ? 12.934 -6.034 -34.207 1.00 86.00 119 SER A O 1
ATOM 939 N N . GLY A 1 120 ? 11.392 -4.727 -33.220 1.00 78.69 120 GLY A N 1
ATOM 940 C CA . GLY A 1 120 ? 10.255 -5.614 -33.476 1.00 78.69 120 GLY A CA 1
ATOM 941 C C . GLY A 1 120 ? 10.322 -6.924 -32.686 1.00 78.69 120 GLY A C 1
ATOM 942 O O . GLY A 1 120 ? 9.649 -7.887 -33.049 1.00 78.69 120 GLY A O 1
ATOM 943 N N . MET A 1 121 ? 11.151 -6.972 -31.639 1.00 70.62 121 MET A N 1
ATOM 944 C CA . MET A 1 121 ? 11.176 -8.073 -30.687 1.00 70.62 121 MET A CA 1
ATOM 945 C C . MET A 1 121 ? 10.088 -7.821 -29.647 1.00 70.62 121 MET A C 1
ATOM 947 O O . MET A 1 121 ? 9.888 -6.682 -29.216 1.00 70.62 121 MET A O 1
ATOM 951 N N . ASP A 1 122 ? 9.384 -8.876 -29.240 1.00 62.25 122 ASP A N 1
ATOM 952 C CA . ASP A 1 122 ? 8.541 -8.784 -28.054 1.00 62.25 122 ASP A CA 1
ATOM 953 C C . ASP A 1 122 ? 9.435 -8.355 -26.890 1.00 62.25 122 ASP A C 1
ATOM 955 O O . ASP A 1 122 ? 10.492 -8.955 -26.670 1.00 62.25 122 ASP A O 1
ATOM 959 N N . ALA A 1 123 ? 9.039 -7.285 -26.191 1.00 59.50 123 ALA A N 1
ATOM 960 C CA . ALA A 1 123 ? 9.765 -6.809 -25.022 1.00 59.50 123 ALA A CA 1
ATOM 961 C C . ALA A 1 123 ? 10.042 -8.006 -24.110 1.00 59.50 123 ALA A C 1
ATOM 963 O O . ALA A 1 123 ? 9.111 -8.773 -23.831 1.00 59.50 123 ALA A O 1
ATOM 964 N N . LEU A 1 124 ? 11.306 -8.179 -23.695 1.00 55.31 124 LEU A N 1
ATOM 965 C CA . LEU A 1 124 ? 11.697 -9.237 -22.764 1.00 55.31 124 LEU A CA 1
ATOM 966 C C . LEU A 1 124 ? 10.626 -9.352 -21.681 1.00 55.31 124 LEU A C 1
ATOM 968 O O . LEU A 1 124 ? 10.239 -8.341 -21.082 1.00 55.31 124 LEU A O 1
ATOM 972 N N . SER A 1 125 ? 10.100 -10.571 -21.487 1.00 52.75 125 SER A N 1
ATOM 973 C CA . SER A 1 125 ? 9.094 -10.816 -20.458 1.00 52.75 125 SER A CA 1
ATOM 974 C C . SER A 1 125 ? 9.589 -10.163 -19.176 1.00 52.75 125 SER A C 1
ATOM 976 O O . SER A 1 125 ? 10.777 -10.268 -18.873 1.00 52.75 125 SER A O 1
ATOM 978 N N . SER A 1 126 ? 8.713 -9.495 -18.434 1.00 54.44 126 SER A N 1
ATOM 979 C CA . SER A 1 126 ? 9.019 -8.888 -17.137 1.00 54.44 126 SER A CA 1
ATOM 980 C C . SER A 1 126 ? 9.347 -9.936 -16.057 1.00 54.44 126 SER A C 1
ATOM 982 O O . SER A 1 126 ? 8.941 -9.789 -14.903 1.00 54.44 126 SER A O 1
ATOM 984 N N . SER A 1 127 ? 10.019 -11.028 -16.431 1.00 58.66 127 SER A N 1
ATOM 985 C CA . SER A 1 127 ? 10.592 -12.019 -15.545 1.00 58.66 127 SER A CA 1
ATOM 986 C C . SER A 1 127 ? 11.480 -11.297 -14.546 1.00 58.66 127 SER A C 1
ATOM 988 O O . SER A 1 127 ? 12.210 -10.372 -14.884 1.00 58.66 127 SER A O 1
ATOM 990 N N . GLY A 1 128 ? 11.321 -11.659 -13.282 1.00 68.56 128 GLY A N 1
ATOM 991 C CA . GLY A 1 128 ? 12.066 -11.063 -12.186 1.00 68.56 128 GLY A CA 1
ATOM 992 C C . GLY A 1 128 ? 11.291 -10.027 -11.382 1.00 68.56 128 GLY A C 1
ATOM 993 O O . GLY A 1 128 ? 11.659 -9.818 -10.234 1.00 68.56 128 GLY A O 1
ATOM 994 N N . TRP A 1 129 ? 10.211 -9.417 -11.885 1.00 73.94 129 TRP A N 1
ATOM 995 C CA . TRP A 1 129 ? 9.361 -8.576 -11.032 1.00 73.94 129 TRP A CA 1
ATOM 996 C C . TRP A 1 129 ? 8.342 -9.417 -10.268 1.00 73.94 129 TRP A C 1
ATOM 998 O O . TRP A 1 129 ? 7.517 -10.109 -10.859 1.00 73.94 129 TRP A O 1
ATOM 1008 N N . GLU A 1 130 ? 8.364 -9.303 -8.949 1.00 79.50 130 GLU A N 1
ATOM 1009 C CA . GLU A 1 130 ? 7.379 -9.901 -8.056 1.00 79.50 130 GLU A CA 1
ATOM 1010 C C . GLU A 1 130 ? 6.793 -8.842 -7.123 1.00 79.50 130 GLU A C 1
ATOM 1012 O O . GLU A 1 130 ? 7.416 -7.814 -6.840 1.00 79.50 130 GLU A O 1
ATOM 1017 N N . ILE A 1 131 ? 5.579 -9.099 -6.641 1.00 80.38 131 ILE A N 1
ATOM 1018 C CA . ILE A 1 131 ? 5.002 -8.322 -5.549 1.00 80.38 131 ILE A CA 1
ATOM 1019 C C . ILE A 1 131 ? 5.507 -8.938 -4.249 1.00 80.38 131 ILE A C 1
ATOM 1021 O O . ILE A 1 131 ? 5.330 -10.131 -4.011 1.00 80.38 131 ILE A O 1
ATOM 1025 N N . VAL A 1 132 ? 6.120 -8.112 -3.413 1.00 86.50 132 VAL A N 1
ATOM 1026 C CA . VAL A 1 132 ? 6.507 -8.460 -2.048 1.00 86.50 132 VAL A CA 1
ATOM 1027 C C . VAL A 1 132 ? 5.660 -7.673 -1.063 1.00 86.50 132 VAL A C 1
ATOM 1029 O O . VAL A 1 132 ? 5.242 -6.540 -1.329 1.00 86.50 132 VAL A O 1
ATOM 1032 N N . PHE A 1 133 ? 5.426 -8.292 0.085 1.00 90.69 133 PHE A N 1
ATOM 1033 C CA . PHE A 1 133 ? 4.607 -7.744 1.149 1.00 90.69 133 PHE A CA 1
ATOM 1034 C C . PHE A 1 133 ? 5.434 -7.635 2.424 1.00 90.69 133 PHE A C 1
ATOM 1036 O O . PHE A 1 133 ? 6.225 -8.529 2.734 1.00 90.69 133 PHE A O 1
ATOM 1043 N N . TYR A 1 134 ? 5.229 -6.553 3.163 1.00 91.44 134 TYR A N 1
ATOM 1044 C CA . TYR A 1 134 ? 5.857 -6.303 4.452 1.00 91.44 134 TYR A CA 1
ATOM 1045 C C . TYR A 1 134 ? 4.796 -5.952 5.495 1.00 91.44 134 TYR A C 1
ATOM 1047 O O . TYR A 1 134 ? 3.782 -5.337 5.168 1.00 91.44 134 TYR A O 1
ATOM 1055 N N . SER A 1 135 ? 5.040 -6.311 6.748 1.00 92.38 135 SER A N 1
ATOM 1056 C CA . SER A 1 135 ? 4.394 -5.711 7.920 1.00 92.38 135 SER A CA 1
ATOM 1057 C C . SER A 1 135 ? 5.364 -4.743 8.592 1.00 92.38 135 SER A C 1
ATOM 1059 O O . SER A 1 135 ? 6.566 -4.809 8.342 1.00 92.38 135 SER A O 1
ATOM 1061 N N . PHE A 1 136 ? 4.862 -3.866 9.453 1.00 90.06 136 PHE A N 1
ATOM 1062 C CA . PHE A 1 136 ? 5.701 -2.990 10.271 1.00 90.06 136 PHE A CA 1
ATOM 1063 C C . PHE A 1 136 ? 5.775 -3.519 11.707 1.00 90.06 136 PHE A C 1
ATOM 1065 O O . PHE A 1 136 ? 4.776 -4.026 12.217 1.00 90.06 136 PHE A O 1
ATOM 1072 N N . ASP A 1 137 ? 6.950 -3.441 12.333 1.00 87.69 137 ASP A N 1
ATOM 1073 C CA . ASP A 1 137 ? 7.085 -3.654 13.779 1.00 87.69 137 ASP A CA 1
ATOM 1074 C C . ASP A 1 137 ? 6.678 -2.402 14.580 1.00 87.69 137 ASP A C 1
ATOM 1076 O O . ASP A 1 137 ? 6.285 -1.379 14.011 1.00 87.69 137 ASP A O 1
ATOM 1080 N N . ASP A 1 138 ? 6.774 -2.490 15.909 1.00 83.69 138 ASP A N 1
ATOM 1081 C CA . ASP A 1 138 ? 6.443 -1.392 16.828 1.00 83.69 138 ASP A CA 1
ATOM 1082 C C . ASP A 1 138 ? 7.341 -0.153 16.636 1.00 83.69 138 ASP A C 1
ATOM 1084 O O . ASP A 1 138 ? 6.921 0.962 16.943 1.00 83.69 138 ASP A O 1
ATOM 1088 N N . ASP A 1 139 ? 8.553 -0.338 16.100 1.00 84.50 139 ASP A N 1
ATOM 1089 C CA . ASP A 1 139 ? 9.498 0.734 15.769 1.00 84.50 139 ASP A CA 1
ATOM 1090 C C . ASP A 1 139 ? 9.278 1.283 14.341 1.00 84.50 139 ASP A C 1
ATOM 1092 O O . ASP A 1 139 ? 9.958 2.217 13.909 1.00 84.50 139 ASP A O 1
ATOM 1096 N N . GLY A 1 140 ? 8.326 0.718 13.592 1.00 85.38 140 GLY A N 1
ATOM 1097 C CA . GLY A 1 140 ? 8.006 1.112 12.227 1.00 85.38 140 GLY A CA 1
ATOM 1098 C C . GLY A 1 140 ? 8.976 0.587 11.166 1.00 85.38 140 GLY A C 1
ATOM 1099 O O . GLY A 1 140 ? 8.966 1.069 10.029 1.00 85.38 140 GLY A O 1
ATOM 1100 N N . HIS A 1 141 ? 9.802 -0.410 11.484 1.00 88.19 141 HIS A N 1
ATOM 1101 C CA . HIS A 1 141 ? 10.644 -1.078 10.500 1.00 88.19 141 HIS A CA 1
ATOM 1102 C C . HIS A 1 141 ? 9.847 -2.120 9.703 1.00 88.19 141 HIS A C 1
ATOM 1104 O O . HIS A 1 141 ? 9.085 -2.898 10.284 1.00 88.19 141 HIS A O 1
ATOM 1110 N N . PRO A 1 142 ? 10.025 -2.179 8.369 1.00 88.31 142 PRO A N 1
ATOM 1111 C CA . PRO A 1 142 ? 9.361 -3.173 7.544 1.00 88.31 142 PRO A CA 1
ATOM 1112 C C . PRO A 1 142 ? 10.038 -4.545 7.666 1.00 88.31 142 PRO A C 1
ATOM 1114 O O . PRO A 1 142 ? 11.246 -4.678 7.464 1.00 88.31 142 PRO A O 1
ATOM 1117 N N . HIS A 1 143 ? 9.238 -5.587 7.882 1.00 89.06 143 HIS A N 1
ATOM 1118 C CA . HIS A 1 143 ? 9.657 -6.992 7.903 1.00 89.06 143 HIS A CA 1
ATOM 1119 C C . HIS A 1 143 ? 8.850 -7.798 6.889 1.00 89.06 143 HIS A C 1
ATOM 1121 O O . HIS A 1 143 ? 7.685 -7.466 6.668 1.00 89.06 143 HIS A O 1
ATOM 1127 N N . PRO A 1 144 ? 9.424 -8.832 6.243 1.00 88.75 144 PRO A N 1
ATOM 1128 C CA . PRO A 1 144 ? 8.683 -9.658 5.296 1.00 88.75 144 PRO A CA 1
ATOM 1129 C C . PRO A 1 144 ? 7.383 -10.183 5.907 1.00 88.75 144 PRO A C 1
ATOM 1131 O O . PRO A 1 144 ? 7.387 -10.734 7.006 1.00 88.75 144 PRO A O 1
ATOM 1134 N N . TYR A 1 145 ? 6.280 -10.020 5.184 1.00 83.19 145 TYR A N 1
ATOM 1135 C CA . TYR A 1 145 ? 4.987 -10.533 5.609 1.00 83.19 145 TYR A CA 1
ATOM 1136 C C . TYR A 1 145 ? 4.999 -12.063 5.553 1.00 83.19 145 TYR A C 1
ATOM 1138 O O . TYR A 1 145 ? 5.237 -12.653 4.495 1.00 83.19 145 TYR A O 1
ATOM 1146 N N . VAL A 1 146 ? 4.738 -12.704 6.690 1.00 75.44 146 VAL A N 1
ATOM 1147 C CA . VAL A 1 146 ? 4.610 -14.159 6.802 1.00 75.44 146 VAL A CA 1
ATOM 1148 C C . VAL A 1 146 ? 3.139 -14.474 7.048 1.00 75.44 146 VAL A C 1
ATOM 1150 O O . VAL A 1 146 ? 2.521 -13.895 7.936 1.00 75.44 146 VAL A O 1
ATOM 1153 N N . THR A 1 147 ? 2.573 -15.365 6.235 1.00 57.97 147 THR A N 1
ATOM 1154 C CA . THR A 1 147 ? 1.247 -15.937 6.502 1.00 57.97 147 THR A CA 1
ATOM 1155 C C . THR A 1 147 ? 1.452 -17.155 7.396 1.00 57.97 147 THR A C 1
ATOM 1157 O O . THR A 1 147 ? 2.143 -18.089 6.990 1.00 57.97 147 THR A O 1
ATOM 1160 N N . GLU A 1 148 ? 0.942 -17.105 8.627 1.00 42.72 148 GLU A N 1
ATOM 1161 C CA . GLU A 1 148 ? 0.833 -18.287 9.500 1.00 42.72 148 GLU A CA 1
ATOM 1162 C C . GLU A 1 148 ? -0.351 -19.173 9.095 1.00 42.72 148 GLU A C 1
ATOM 1164 O O . GLU A 1 148 ? -1.401 -18.619 8.685 1.00 42.72 148 GLU A O 1
#

pLDDT: mean 82.39, std 11.82, range [42.72, 95.62]

Sequence (148 aa):
AGWPHRDQSGWQQVAGLPIFLNDDPAQVERTDAVLWLGLPEDGVHYLAVLRSRFVGLPFWVTYAGASPILPERASNLENVYWATWRNLEYTGAMVDGSPLTPDQHRVQLAMQAAIDALSGMDALSSSGWEIVFYSFDDDGHPHPYVTE

Foldseek 3Di:
DPDDPDDQVVVCVVVVDRDDDDLDLVPDDQPDAEEDPDALVSLLVSVVVNCVPHPQRAYEYEPSLVDVSNLVRRPDQRNYKYKYKFFQCLVPDDDPNHRDDPVRVVVVLVVQQVVCVVVVHDRDPSPRIDIWMWGADNSRDTDGDDDD